Protein AF-A0A7C4J734-F1 (afdb_monomer)

Mean predicted aligned error: 10.66 Å

Structure (mmCIF, N/CA/C/O backbone):
data_AF-A0A7C4J734-F1
#
_entry.id   AF-A0A7C4J734-F1
#
loop_
_atom_site.group_PDB
_atom_site.id
_atom_site.type_symbol
_atom_site.label_atom_id
_atom_site.label_alt_id
_atom_site.label_comp_id
_atom_site.label_asym_id
_atom_site.label_entity_id
_atom_site.label_seq_id
_atom_site.pdb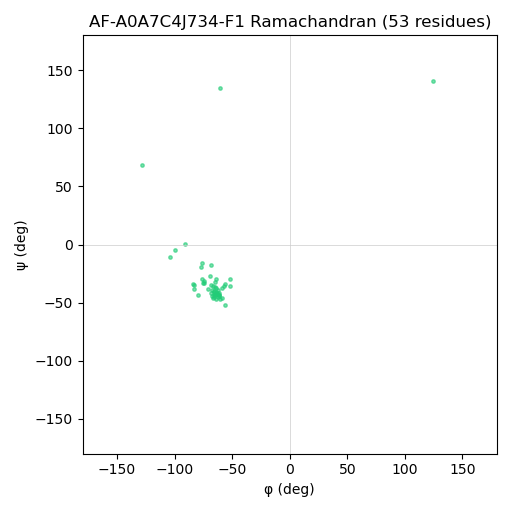x_PDB_ins_code
_atom_site.Cartn_x
_atom_site.Cartn_y
_atom_site.Cartn_z
_atom_site.occupancy
_atom_site.B_iso_or_equiv
_atom_site.auth_seq_id
_atom_site.auth_comp_id
_atom_site.auth_asym_id
_atom_site.auth_atom_id
_atom_site.pdbx_PDB_model_num
ATOM 1 N N . MET A 1 1 ? -1.102 6.205 -25.768 1.00 53.16 1 MET A N 1
ATOM 2 C CA . MET A 1 1 ? -0.576 5.615 -24.515 1.00 53.16 1 MET A CA 1
ATOM 3 C C . MET A 1 1 ? -1.473 4.446 -24.140 1.00 53.16 1 MET A C 1
ATOM 5 O O . MET A 1 1 ? -2.610 4.680 -23.763 1.00 53.16 1 MET A O 1
ATOM 9 N N . GLY A 1 2 ? -1.033 3.206 -24.375 1.00 61.12 2 GLY A N 1
ATOM 10 C CA . GLY A 1 2 ? -1.909 2.033 -24.271 1.00 61.12 2 GLY A CA 1
ATOM 11 C C . GLY A 1 2 ? -2.486 1.847 -22.865 1.00 61.12 2 GLY A C 1
ATOM 12 O O . GLY A 1 2 ? -1.748 1.929 -21.886 1.00 61.12 2 GLY A O 1
ATOM 13 N N . CYS A 1 3 ? -3.787 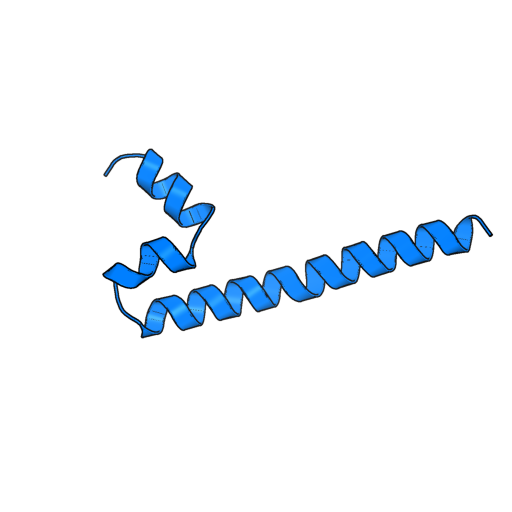1.561 -22.771 1.00 68.50 3 CYS A N 1
ATOM 14 C CA . CYS A 1 3 ? -4.518 1.344 -21.515 1.00 68.50 3 CYS A CA 1
ATOM 15 C C . CYS A 1 3 ? -3.854 0.305 -20.598 1.00 68.50 3 CYS A C 1
ATOM 17 O O . CYS A 1 3 ? -3.903 0.433 -19.380 1.00 68.50 3 CYS A O 1
ATOM 19 N N . PHE A 1 4 ? -3.149 -0.672 -21.172 1.00 62.38 4 PHE A N 1
ATOM 20 C CA . PHE A 1 4 ? -2.373 -1.662 -20.425 1.00 62.38 4 PHE A CA 1
ATOM 21 C C . PHE A 1 4 ? -1.287 -1.035 -19.532 1.00 62.38 4 PHE A C 1
ATOM 23 O O . PHE A 1 4 ? -1.085 -1.471 -18.403 1.00 62.38 4 PHE A O 1
ATOM 30 N N . ARG A 1 5 ? -0.632 0.042 -19.992 1.00 60.41 5 ARG A N 1
ATOM 31 C CA . ARG A 1 5 ? 0.349 0.791 -19.188 1.00 60.41 5 ARG A CA 1
ATOM 32 C C . ARG A 1 5 ? -0.318 1.532 -18.029 1.00 60.41 5 ARG A C 1
ATOM 34 O O . ARG A 1 5 ? 0.271 1.599 -16.960 1.00 60.41 5 ARG A O 1
ATOM 41 N N . ALA A 1 6 ? -1.542 2.031 -18.213 1.00 62.56 6 ALA A N 1
ATOM 42 C CA . ALA A 1 6 ? -2.294 2.700 -17.151 1.00 62.56 6 ALA A CA 1
ATOM 43 C C . ALA A 1 6 ? -2.723 1.721 -16.047 1.00 62.56 6 ALA A C 1
ATOM 45 O O . ALA A 1 6 ? -2.561 2.026 -14.870 1.00 62.56 6 ALA A O 1
ATOM 46 N N . VAL A 1 7 ? -3.187 0.521 -16.412 1.00 66.44 7 VAL A N 1
ATOM 47 C CA . VAL A 1 7 ? -3.549 -0.524 -15.437 1.00 66.44 7 VAL A CA 1
ATOM 48 C C . VAL A 1 7 ? -2.317 -1.011 -14.664 1.00 66.44 7 VAL A C 1
ATOM 50 O O . VAL A 1 7 ? -2.377 -1.148 -13.444 1.00 66.44 7 VAL A O 1
ATOM 53 N N . LEU A 1 8 ? -1.173 -1.186 -15.338 1.00 58.88 8 LEU A N 1
ATOM 54 C CA . LEU A 1 8 ? 0.087 -1.539 -14.672 1.00 58.88 8 LEU A CA 1
ATOM 55 C C . LEU A 1 8 ? 0.584 -0.442 -13.711 1.00 58.88 8 LEU A C 1
ATOM 57 O O . LEU A 1 8 ? 1.074 -0.776 -12.636 1.00 58.88 8 LEU A O 1
ATOM 61 N N . CYS A 1 9 ? 0.415 0.845 -14.045 1.00 57.25 9 CYS A N 1
ATOM 62 C CA . CYS A 1 9 ? 0.715 1.958 -13.130 1.00 57.25 9 CYS A CA 1
ATOM 63 C C . CYS A 1 9 ? -0.177 1.972 -11.878 1.00 57.25 9 CYS A C 1
ATOM 65 O O . CYS A 1 9 ? 0.252 2.468 -10.843 1.00 57.25 9 CYS A O 1
ATOM 67 N N . ILE A 1 10 ? -1.412 1.469 -11.970 1.00 60.34 10 ILE A N 1
ATOM 68 C CA . ILE A 1 10 ? -2.369 1.447 -10.852 1.00 60.34 10 ILE A CA 1
ATOM 69 C C . ILE A 1 10 ? -2.123 0.237 -9.939 1.00 60.34 10 ILE A C 1
ATOM 71 O O . ILE A 1 10 ? -2.219 0.363 -8.722 1.00 60.34 10 ILE A O 1
ATOM 75 N N . VAL A 1 11 ? -1.785 -0.924 -10.511 1.00 62.94 11 VAL A N 1
ATOM 76 C CA . VAL A 1 11 ? -1.577 -2.176 -9.757 1.00 62.94 11 VAL A CA 1
ATOM 77 C C . VAL A 1 11 ? -0.160 -2.287 -9.181 1.00 62.94 11 VAL A C 1
ATOM 79 O O . VAL A 1 11 ? 0.015 -2.829 -8.094 1.00 62.94 11 VAL A O 1
ATOM 82 N N . PHE A 1 12 ? 0.853 -1.759 -9.874 1.00 57.91 12 PHE A N 1
ATOM 83 C CA . PHE A 1 12 ? 2.250 -1.755 -9.424 1.00 57.91 12 PHE A CA 1
ATOM 84 C C . PHE A 1 12 ? 2.843 -0.334 -9.502 1.00 57.91 12 PHE A C 1
ATOM 86 O O . PHE A 1 12 ? 3.730 -0.048 -10.315 1.00 57.91 12 PHE A O 1
ATOM 93 N N . PRO A 1 13 ? 2.363 0.581 -8.639 1.00 56.66 13 PRO A N 1
ATOM 94 C CA . PRO A 1 13 ? 2.737 1.988 -8.684 1.00 56.66 13 PRO A CA 1
ATOM 95 C C . PRO A 1 13 ? 4.247 2.296 -8.569 1.00 56.66 13 PRO A C 1
ATOM 97 O O . PRO A 1 13 ? 4.694 3.210 -9.263 1.00 56.66 13 PRO A O 1
ATOM 100 N N . PRO A 1 14 ? 5.087 1.574 -7.789 1.00 56.94 14 PRO A N 1
ATOM 101 C CA . PRO A 1 14 ? 6.500 1.944 -7.662 1.00 56.94 14 PRO A CA 1
ATOM 102 C C . PRO A 1 14 ? 7.346 1.566 -8.889 1.00 56.94 14 PRO A C 1
ATOM 104 O O . PRO A 1 14 ? 8.303 2.270 -9.205 1.00 56.94 14 PRO A O 1
ATOM 107 N N . LEU A 1 15 ? 6.993 0.499 -9.619 1.00 55.28 15 LEU A N 1
ATOM 108 C CA . LEU A 1 15 ? 7.773 0.050 -10.783 1.00 55.28 15 LEU A CA 1
ATOM 109 C C . LEU A 1 15 ? 7.585 0.960 -12.001 1.00 55.28 15 LEU A C 1
ATOM 111 O O . LEU A 1 15 ? 8.508 1.133 -12.791 1.00 55.28 15 LEU A O 1
ATOM 115 N N . ALA A 1 16 ? 6.405 1.561 -12.152 1.00 55.91 16 ALA A N 1
ATOM 116 C CA . ALA A 1 16 ? 6.110 2.450 -13.271 1.00 55.91 16 ALA A CA 1
ATOM 117 C C . ALA A 1 16 ? 6.750 3.844 -13.142 1.00 55.91 16 ALA A C 1
ATOM 119 O O . ALA A 1 16 ? 6.811 4.588 -14.121 1.00 55.91 16 ALA A O 1
ATOM 120 N N . VAL A 1 17 ? 7.210 4.204 -11.940 1.00 57.47 17 VAL A N 1
ATOM 121 C CA . VAL A 1 17 ? 7.722 5.545 -11.614 1.00 57.47 17 VAL A CA 1
ATOM 122 C C . VAL A 1 17 ? 9.255 5.579 -11.531 1.00 57.47 17 VAL A C 1
ATOM 124 O O . VAL A 1 17 ? 9.826 6.666 -11.566 1.00 57.47 17 VAL A O 1
ATOM 127 N N . ILE A 1 18 ? 9.939 4.424 -11.539 1.00 58.91 18 ILE A N 1
ATOM 128 C CA . ILE A 1 18 ? 11.414 4.349 -11.642 1.00 58.91 18 ILE A CA 1
ATOM 129 C C . ILE A 1 18 ? 11.938 5.158 -12.840 1.00 58.91 18 ILE A C 1
ATOM 131 O O . ILE A 1 18 ? 12.960 5.827 -12.724 1.00 58.91 18 ILE A O 1
ATOM 135 N N . ASP A 1 19 ? 11.195 5.174 -13.948 1.00 57.62 19 ASP A N 1
ATOM 136 C CA . ASP A 1 19 ? 11.558 5.895 -15.175 1.00 57.62 19 ASP A CA 1
ATOM 137 C C . ASP A 1 19 ? 11.318 7.422 -15.092 1.00 57.62 19 ASP A C 1
ATOM 139 O O . ASP A 1 19 ? 11.906 8.191 -15.844 1.00 57.62 19 ASP A O 1
ATOM 143 N N . ARG A 1 20 ? 10.477 7.895 -14.153 1.00 59.53 20 ARG A N 1
ATOM 144 C CA . ARG A 1 20 ? 10.133 9.325 -13.983 1.00 59.53 20 ARG A CA 1
ATOM 145 C C . ARG A 1 20 ? 10.892 10.044 -12.863 1.00 59.53 20 ARG A C 1
ATOM 147 O O . ARG A 1 20 ? 10.742 11.256 -12.735 1.00 59.53 20 ARG A O 1
ATOM 154 N N . GLY A 1 21 ? 11.714 9.338 -12.085 1.00 57.56 21 GLY A N 1
ATOM 155 C CA . GLY A 1 21 ? 12.601 9.932 -11.081 1.00 57.56 21 GLY A CA 1
ATOM 156 C C . GLY A 1 21 ? 12.416 9.378 -9.666 1.00 57.56 21 GLY A C 1
ATOM 157 O O . GLY A 1 21 ? 11.304 9.148 -9.190 1.00 57.56 21 GLY A O 1
ATOM 158 N N . CYS A 1 22 ? 13.542 9.208 -8.967 1.00 63.38 22 CYS A N 1
ATOM 159 C CA . CYS A 1 22 ? 13.643 8.573 -7.645 1.00 63.38 22 CYS A CA 1
ATOM 160 C C . CYS A 1 22 ? 12.754 9.232 -6.564 1.00 63.38 22 CYS A C 1
ATOM 162 O O . CYS A 1 22 ? 12.182 8.546 -5.718 1.00 63.38 22 CYS A O 1
ATOM 164 N N . GLY A 1 23 ? 12.564 10.556 -6.626 1.00 68.19 23 GLY A N 1
ATOM 165 C CA . GLY A 1 23 ? 11.765 11.297 -5.642 1.00 68.19 23 GLY A CA 1
ATOM 166 C C . GLY A 1 23 ? 10.276 10.935 -5.647 1.00 68.19 23 GLY A C 1
ATOM 167 O O . GLY A 1 23 ? 9.669 10.789 -4.588 1.00 68.19 23 GLY A O 1
ATOM 168 N N . THR A 1 24 ? 9.678 10.728 -6.823 1.00 73.00 24 THR A N 1
ATOM 169 C CA . THR A 1 24 ? 8.248 10.394 -6.930 1.00 73.00 24 THR A CA 1
ATOM 170 C C . THR A 1 24 ? 7.973 8.947 -6.516 1.00 73.00 24 THR A C 1
ATOM 172 O O . THR A 1 24 ? 6.939 8.680 -5.907 1.00 73.00 24 THR A O 1
ATOM 175 N N . VAL A 1 25 ? 8.914 8.024 -6.762 1.00 75.75 25 VAL A N 1
ATOM 176 C CA . VAL A 1 25 ? 8.809 6.623 -6.309 1.00 75.75 25 VAL A CA 1
ATOM 177 C C . VAL A 1 25 ? 8.687 6.555 -4.786 1.00 75.75 25 VAL A C 1
ATOM 179 O O . VAL A 1 25 ? 7.805 5.866 -4.280 1.00 75.75 25 VAL A O 1
ATOM 182 N N . LEU A 1 26 ? 9.523 7.304 -4.055 1.00 75.44 26 LEU A N 1
ATOM 183 C CA . LEU A 1 26 ? 9.512 7.321 -2.587 1.00 75.44 26 L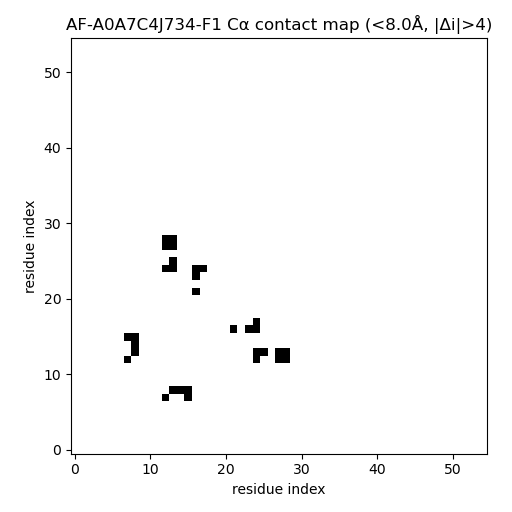EU A CA 1
ATOM 184 C C . LEU A 1 26 ? 8.183 7.823 -2.012 1.00 75.44 26 LEU A C 1
ATOM 18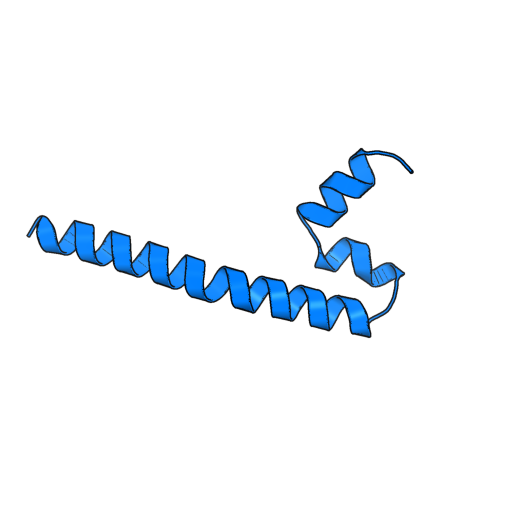6 O O . LEU A 1 26 ? 7.664 7.230 -1.070 1.00 75.44 26 LEU A O 1
ATOM 190 N N . ILE A 1 27 ? 7.599 8.871 -2.601 1.00 80.56 27 ILE A N 1
ATOM 191 C CA . ILE A 1 27 ? 6.315 9.429 -2.148 1.00 80.56 27 ILE A CA 1
ATOM 192 C C . ILE A 1 27 ? 5.177 8.431 -2.391 1.00 80.56 27 ILE A C 1
ATOM 194 O O . ILE A 1 27 ? 4.373 8.175 -1.497 1.00 80.56 27 ILE A O 1
ATOM 198 N N . VAL A 1 28 ? 5.122 7.825 -3.579 1.00 78.25 28 VAL A N 1
ATOM 199 C CA . VAL A 1 28 ? 4.084 6.846 -3.939 1.00 78.25 28 VAL A CA 1
ATOM 200 C C . VAL A 1 28 ? 4.210 5.561 -3.110 1.00 78.25 28 VAL A C 1
ATOM 202 O O . VAL A 1 28 ? 3.202 4.976 -2.706 1.00 78.25 28 VAL A O 1
ATOM 205 N N . PHE A 1 29 ? 5.439 5.144 -2.798 1.00 79.31 29 PHE A N 1
ATOM 206 C CA . PHE A 1 29 ? 5.710 4.012 -1.916 1.00 79.31 29 PHE A CA 1
ATOM 207 C C . PHE A 1 29 ? 5.293 4.305 -0.469 1.00 79.31 29 PHE A C 1
ATOM 209 O O . PHE A 1 29 ? 4.608 3.489 0.144 1.00 79.31 29 PHE A O 1
ATOM 216 N N . ALA A 1 30 ? 5.607 5.493 0.055 1.00 79.81 30 ALA A N 1
ATOM 217 C CA . ALA A 1 30 ? 5.163 5.920 1.381 1.00 79.81 30 ALA A CA 1
ATOM 218 C C . ALA A 1 30 ? 3.629 6.020 1.478 1.00 79.81 30 ALA A C 1
ATOM 220 O O . ALA A 1 30 ? 3.056 5.593 2.481 1.00 79.81 30 ALA A O 1
ATOM 221 N N . LEU A 1 31 ? 2.954 6.514 0.432 1.00 80.44 31 LEU A N 1
ATOM 222 C CA . LEU A 1 31 ? 1.490 6.597 0.374 1.00 80.44 31 LEU A CA 1
ATOM 223 C C . LEU A 1 31 ? 0.834 5.206 0.307 1.00 80.44 31 LEU A C 1
ATOM 225 O O . LEU A 1 31 ? -0.169 4.944 0.968 1.00 80.44 31 LEU A O 1
ATOM 229 N N . THR A 1 32 ? 1.445 4.284 -0.443 1.00 77.00 32 THR A N 1
ATOM 230 C CA . THR A 1 32 ? 1.019 2.877 -0.497 1.00 77.00 32 THR A CA 1
ATOM 231 C C . THR A 1 32 ? 1.178 2.209 0.866 1.00 77.00 32 THR A C 1
ATOM 233 O O . THR A 1 32 ? 0.244 1.574 1.345 1.00 77.00 32 THR A O 1
ATOM 236 N N . LEU A 1 33 ? 2.320 2.391 1.534 1.00 76.19 33 LEU A N 1
ATOM 237 C CA . LEU A 1 33 ? 2.552 1.846 2.871 1.00 76.19 33 LEU A CA 1
ATOM 238 C C . LEU A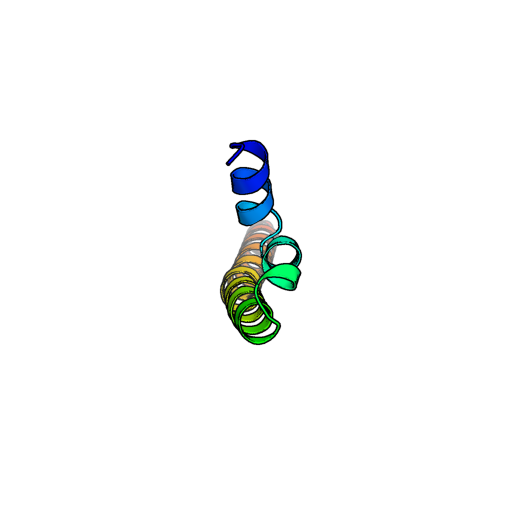 1 33 ? 1.591 2.440 3.910 1.00 76.19 33 LEU A C 1
ATOM 240 O O . LEU A 1 33 ? 1.031 1.696 4.708 1.00 76.19 33 LEU A O 1
ATOM 244 N N . THR A 1 34 ? 1.343 3.751 3.882 1.00 79.00 34 THR A N 1
ATOM 245 C CA . THR A 1 34 ? 0.420 4.403 4.831 1.00 79.00 34 THR A CA 1
ATOM 246 C C . THR A 1 34 ? -1.044 4.035 4.619 1.00 79.00 34 THR A C 1
ATOM 248 O O . THR A 1 34 ? -1.782 4.052 5.593 1.00 79.00 34 THR A O 1
ATOM 251 N N . GLY A 1 35 ? -1.481 3.664 3.413 1.00 79.56 35 GLY A N 1
ATOM 252 C CA . GLY A 1 35 ? -2.825 3.113 3.190 1.00 79.56 35 GLY A CA 1
ATOM 253 C C . GLY A 1 35 ? -2.926 1.610 3.476 1.00 79.56 35 GLY A C 1
ATOM 254 O O . GLY A 1 35 ? -3.941 1.126 3.975 1.00 79.56 35 GLY A O 1
ATOM 255 N N . TRP A 1 36 ? -1.859 0.860 3.193 1.00 81.69 36 TRP A N 1
ATOM 256 C CA . TRP A 1 36 ? -1.845 -0.598 3.306 1.00 81.69 36 TRP A CA 1
ATOM 257 C C . TRP A 1 36 ? -1.651 -1.088 4.742 1.00 81.69 36 TRP A C 1
ATOM 259 O O . TRP A 1 36 ? -2.367 -1.985 5.180 1.00 81.69 36 TRP A O 1
ATOM 269 N N . VAL A 1 37 ? -0.731 -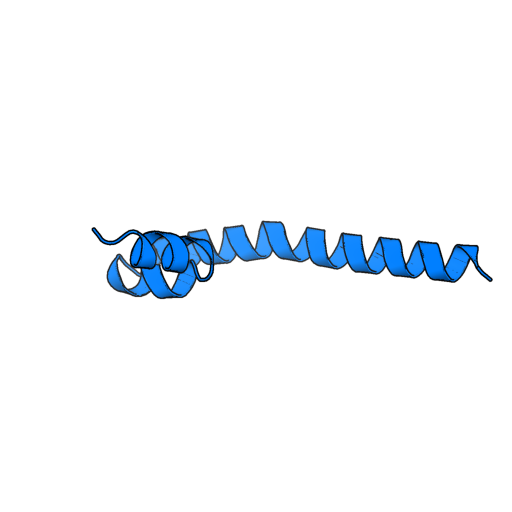0.478 5.498 1.00 85.06 37 VAL A N 1
ATOM 270 C CA . VAL A 1 37 ? -0.456 -0.836 6.899 1.00 85.06 37 VAL A CA 1
ATOM 271 C C . VAL A 1 37 ? -1.714 -0.751 7.780 1.00 85.06 37 VAL A C 1
ATOM 273 O O . VAL A 1 37 ? -2.037 -1.756 8.415 1.00 85.06 37 VAL A O 1
ATOM 276 N N . PRO A 1 38 ? -2.488 0.354 7.809 1.00 85.88 38 PRO A N 1
ATOM 277 C CA . PRO A 1 38 ? -3.725 0.395 8.588 1.00 85.88 38 PRO A CA 1
ATOM 278 C C . PRO A 1 38 ? -4.791 -0.577 8.063 1.00 85.88 38 PRO A C 1
ATOM 280 O O . PRO A 1 38 ? -5.526 -1.140 8.870 1.00 85.88 38 PRO A O 1
ATOM 283 N N . GLY A 1 39 ? -4.855 -0.841 6.751 1.00 87.00 39 GLY A N 1
ATOM 284 C CA . GLY A 1 39 ? -5.771 -1.834 6.176 1.00 87.00 39 GLY A CA 1
ATOM 285 C C . GLY A 1 39 ? -5.454 -3.271 6.608 1.00 87.00 39 GLY A C 1
ATOM 286 O O . GLY A 1 39 ? -6.354 -4.018 6.994 1.00 87.00 39 GLY A O 1
ATOM 287 N N . ALA A 1 40 ? -4.173 -3.644 6.616 1.00 89.00 40 ALA A N 1
ATOM 288 C CA . ALA A 1 40 ? -3.709 -4.944 7.095 1.00 89.00 40 ALA A CA 1
ATOM 289 C C . ALA A 1 40 ? -3.965 -5.116 8.601 1.00 89.00 40 ALA A C 1
ATOM 291 O O . ALA A 1 40 ? -4.456 -6.162 9.029 1.00 89.00 40 ALA A O 1
ATOM 292 N N . ILE A 1 41 ? -3.698 -4.074 9.398 1.00 92.56 41 ILE A N 1
ATOM 293 C CA . ILE A 1 41 ? -3.980 -4.074 10.840 1.00 92.56 41 ILE A CA 1
ATOM 294 C C . ILE A 1 4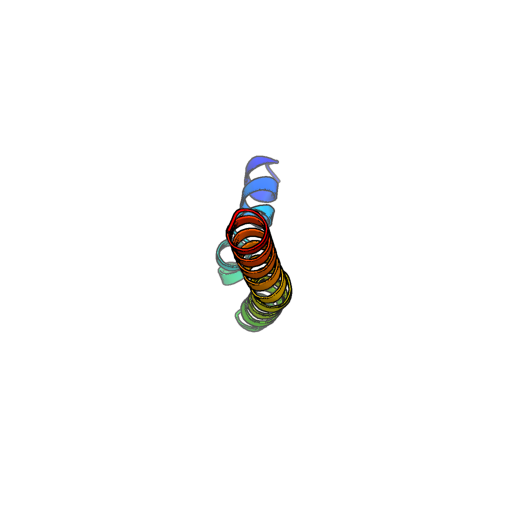1 ? -5.486 -4.214 11.093 1.00 92.56 41 ILE A C 1
ATOM 296 O O . ILE A 1 41 ? -5.884 -5.035 11.916 1.00 92.56 41 ILE A O 1
ATOM 300 N N . ALA A 1 42 ? -6.332 -3.480 10.364 1.00 91.69 42 ALA A N 1
ATOM 301 C CA . ALA A 1 42 ? -7.784 -3.579 10.495 1.00 91.69 42 ALA A CA 1
ATOM 302 C C . ALA A 1 42 ? -8.304 -4.983 10.144 1.00 91.69 42 ALA A C 1
ATOM 304 O O . ALA A 1 42 ? -9.121 -5.536 10.879 1.00 91.69 42 ALA A O 1
ATOM 305 N N . ALA A 1 43 ? -7.801 -5.595 9.067 1.00 92.12 43 ALA A N 1
ATOM 306 C CA . ALA A 1 43 ? -8.172 -6.955 8.683 1.00 92.12 43 ALA A CA 1
ATOM 307 C C . ALA A 1 43 ? -7.765 -7.994 9.743 1.00 92.12 43 ALA A C 1
ATOM 309 O O . ALA A 1 43 ? -8.546 -8.897 10.054 1.00 92.12 43 ALA A O 1
ATOM 310 N N . LEU A 1 44 ? -6.568 -7.865 10.321 1.00 92.25 44 LEU A N 1
ATOM 311 C CA . LEU A 1 44 ? -6.108 -8.730 11.411 1.00 92.25 44 LEU A CA 1
ATOM 312 C C . LEU A 1 44 ? -6.948 -8.541 12.678 1.00 92.25 44 LEU A C 1
ATOM 314 O O . LEU A 1 44 ? -7.371 -9.528 13.277 1.00 92.25 44 LEU A O 1
ATOM 318 N N . LEU A 1 45 ? -7.234 -7.292 13.055 1.00 94.31 45 LEU A N 1
ATOM 319 C CA . LEU A 1 45 ? -8.053 -6.963 14.221 1.00 94.31 45 LEU A CA 1
ATOM 320 C C . LEU A 1 45 ? -9.466 -7.541 14.083 1.00 94.31 45 LEU A C 1
ATOM 322 O O . LEU A 1 45 ? -9.941 -8.211 14.994 1.00 94.31 45 LEU A O 1
ATOM 326 N N . LEU A 1 46 ? -10.102 -7.357 12.922 1.00 93.75 46 LEU A N 1
ATOM 327 C CA . LEU A 1 46 ? -11.428 -7.903 12.629 1.00 93.75 46 LEU A CA 1
ATOM 328 C C . LEU A 1 46 ? -11.444 -9.434 12.686 1.00 93.75 46 LEU A C 1
ATOM 330 O O . LEU A 1 46 ? -12.354 -10.011 13.278 1.00 93.75 46 LEU A O 1
ATOM 334 N N . ASN A 1 47 ? -10.431 -10.102 12.124 1.00 92.31 47 ASN A N 1
ATOM 335 C CA . ASN A 1 47 ? -10.312 -11.560 12.215 1.00 92.31 47 ASN A CA 1
ATOM 336 C C . ASN A 1 47 ? -10.118 -12.030 13.663 1.00 92.31 47 ASN A C 1
ATOM 338 O O . ASN A 1 47 ? -10.738 -13.009 14.077 1.00 92.31 47 ASN A O 1
ATOM 342 N N . TYR A 1 48 ? -9.304 -11.323 14.449 1.00 92.38 48 TYR A N 1
ATOM 343 C CA . TYR A 1 48 ? -9.100 -11.635 15.862 1.00 92.38 48 TYR A CA 1
ATOM 344 C C . TYR A 1 48 ? -10.383 -11.433 16.680 1.00 92.38 48 TYR A C 1
ATOM 346 O O . TYR A 1 48 ? -10.758 -12.297 17.471 1.00 92.38 48 TYR A O 1
ATOM 354 N N . GLN A 1 49 ? -11.107 -10.334 16.447 1.00 91.31 49 GLN A N 1
ATOM 355 C CA . GLN A 1 49 ? -12.404 -10.075 17.074 1.00 91.31 49 GLN A CA 1
ATOM 356 C C . GLN A 1 49 ? -13.434 -11.149 16.701 1.00 91.31 49 GLN A C 1
ATOM 358 O O . GLN A 1 49 ? -14.120 -11.657 17.585 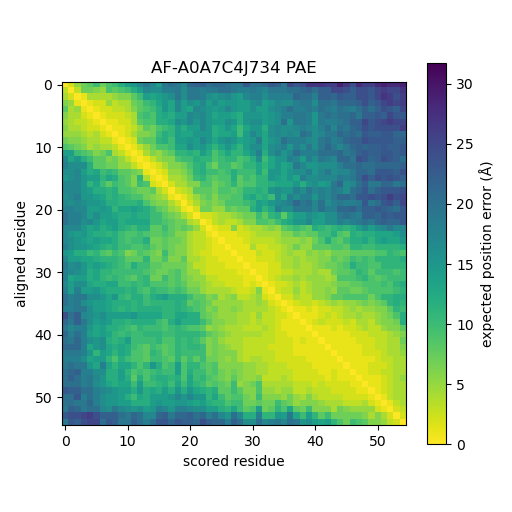1.00 91.31 49 GLN A O 1
ATOM 363 N N . ALA A 1 50 ? -13.507 -11.545 15.426 1.00 88.38 50 ALA A N 1
ATOM 364 C CA . ALA A 1 50 ? -14.407 -12.599 14.959 1.00 88.38 50 ALA A CA 1
ATOM 365 C C . ALA A 1 50 ? -14.070 -13.979 15.554 1.00 88.38 50 ALA A C 1
ATOM 367 O O . ALA A 1 50 ? -14.976 -14.753 15.866 1.00 88.38 50 ALA A O 1
ATOM 368 N N . ALA A 1 51 ? -12.784 -14.288 15.745 1.00 88.00 51 ALA A N 1
ATOM 369 C CA . ALA A 1 51 ? -12.343 -15.514 16.404 1.00 88.00 51 ALA A CA 1
ATOM 370 C C . ALA A 1 51 ? -12.636 -15.508 17.916 1.00 88.00 51 ALA A C 1
ATOM 372 O O . ALA A 1 51 ? -13.030 -16.537 18.461 1.00 88.00 51 ALA A O 1
ATOM 373 N N . ASN A 1 52 ? -12.488 -14.361 18.590 1.00 88.75 52 ASN A N 1
ATOM 374 C CA . ASN A 1 52 ? -12.733 -14.232 20.028 1.00 88.75 52 ASN A CA 1
ATOM 375 C C . ASN A 1 52 ? -14.229 -14.217 20.386 1.00 88.75 52 ASN A C 1
ATOM 377 O O . ASN A 1 52 ? -14.606 -14.747 21.419 1.00 88.75 52 ASN A O 1
ATOM 381 N N . LEU A 1 53 ? -15.089 -13.662 19.527 1.00 79.50 53 LEU A N 1
ATOM 382 C CA . LEU A 1 53 ? -16.551 -13.717 19.689 1.00 79.50 53 LEU A CA 1
ATOM 383 C C . LEU A 1 53 ? -17.140 -15.125 19.500 1.00 79.50 53 LEU A C 1
ATOM 385 O O . LEU A 1 53 ? -18.277 -15.366 19.894 1.00 79.50 53 LEU A O 1
ATOM 389 N N . ARG A 1 54 ? -16.394 -16.044 18.876 1.00 68.56 54 ARG A N 1
ATOM 390 C CA . ARG A 1 54 ? -16.764 -17.462 18.741 1.00 68.56 54 ARG A CA 1
ATOM 391 C C . ARG A 1 54 ? -16.246 -18.350 19.882 1.00 68.56 54 ARG A C 1
ATOM 393 O O . ARG A 1 54 ? -16.463 -19.560 19.816 1.00 68.56 54 ARG A O 1
ATOM 400 N N . ARG A 1 55 ? -15.537 -17.791 20.866 1.00 55.00 55 ARG A N 1
ATOM 401 C CA . ARG A 1 55 ? -14.995 -18.509 22.028 1.00 55.00 55 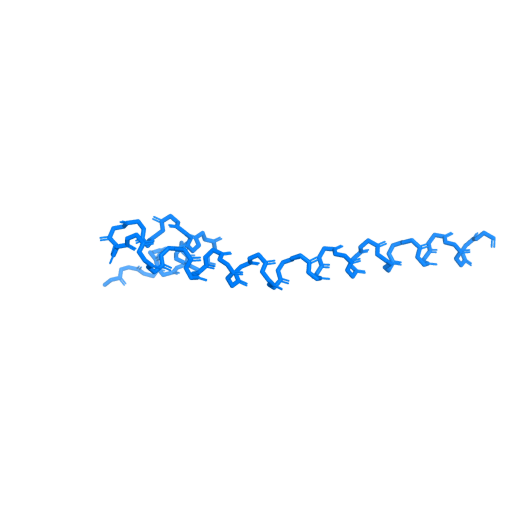ARG A CA 1
ATOM 402 C C . ARG A 1 55 ? -15.848 -18.309 23.269 1.00 55.00 55 ARG A C 1
ATOM 404 O O . ARG A 1 55 ? -16.440 -17.220 23.406 1.00 55.00 55 ARG A O 1
#

Secondary structure (DSSP, 8-state):
--HHHHHHHHHSHHHHHGGG-HHHHHHHHHHHHHHHHHHHHHHHHHHHHHHHTT-

pLDDT: mean 73.51, std 13.46, range [53.16, 94.31]

Solvent-accessible surface area (backbone atoms only — not comparable to full-atom values): 3185 Å² total; per-residue (Å²): 131,63,67,69,59,56,53,46,40,70,76,42,50,51,74,64,26,61,86,78,36,72,73,60,25,53,52,54,45,50,52,49,47,65,57,44,53,59,49,52,50,49,54,50,50,52,51,50,51,57,56,55,73,74,103

Foldseek 3Di:
DDVVLVVCCVVPVLVSCVVVDDVVSVVVVVVCCVVVVVVVVVVVVVVVVVVVVVD

Sequence (55 aa):
MGCFRAVLCIVFPPLAVIDRGCGTVLIVFALTLTGWVPGAIAALLLNYQAANLRR

Radius of gyration: 16.81 Å; Cα contacts (8 Å, |Δi|>4): 16; chains: 1; bounding box: 30×30×46 Å